Protein AF-A0A5D2KZJ2-F1 (afdb_monomer_lite)

pLDDT: mean 93.16, std 5.11, range [72.5, 97.31]

InterPro domains:
  IPR002673 Large ribosomal subunit protein eL29 [PF01779] (3-42)
  IPR002673 Large ribosomal subunit protein eL29 [PTHR12884] (1-42)

Structure (mmCIF, N/CA/C/O backbone):
data_AF-A0A5D2KZJ2-F1
#
_entry.id   AF-A0A5D2KZJ2-F1
#
loop_
_atom_site.group_PDB
_atom_site.id
_atom_site.type_symbol
_atom_site.label_atom_id
_atom_site.label_alt_id
_atom_site.label_comp_id
_atom_site.label_asym_id
_atom_site.label_entity_id
_atom_site.label_seq_id
_atom_site.pdbx_PDB_i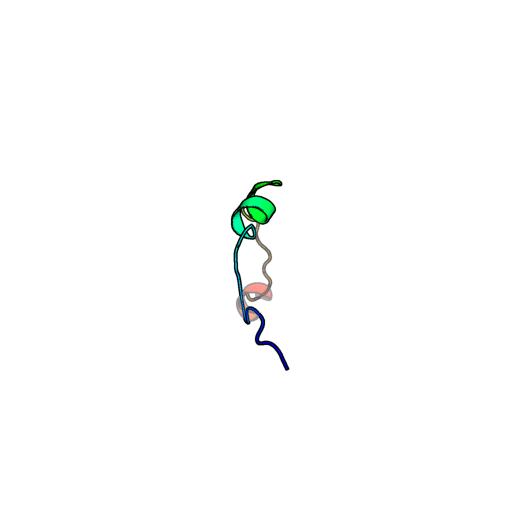ns_code
_atom_site.Cartn_x
_atom_site.Cartn_y
_atom_site.Cartn_z
_atom_site.occupancy
_atom_site.B_iso_or_equiv
_atom_site.auth_seq_id
_atom_site.auth_comp_id
_atom_site.auth_asym_id
_atom_site.auth_atom_id
_atom_site.pdbx_PDB_model_num
ATOM 1 N N . MET A 1 1 ? 2.997 -27.200 -30.082 1.00 72.50 1 MET A N 1
ATOM 2 C CA . MET A 1 1 ? 2.972 -25.985 -29.235 1.00 72.50 1 MET A CA 1
ATOM 3 C C . MET A 1 1 ? 4.395 -25.501 -29.014 1.00 72.50 1 MET A C 1
ATOM 5 O O . MET A 1 1 ? 5.169 -26.223 -28.397 1.00 72.50 1 MET A O 1
ATOM 9 N N . ALA A 1 2 ? 4.758 -24.322 -29.516 1.00 79.38 2 ALA A N 1
ATOM 10 C CA . ALA A 1 2 ? 6.035 -23.700 -29.165 1.00 79.38 2 ALA A CA 1
ATOM 11 C C . ALA A 1 2 ? 5.906 -23.022 -27.790 1.00 79.38 2 ALA A C 1
ATOM 13 O O . ALA A 1 2 ? 4.900 -22.365 -27.523 1.00 79.38 2 ALA A O 1
ATOM 14 N N . LYS A 1 3 ? 6.883 -23.218 -26.898 1.00 89.56 3 LYS A N 1
ATOM 15 C CA . LYS A 1 3 ? 6.849 -22.641 -25.544 1.00 89.56 3 LYS A CA 1
ATOM 16 C C . LYS A 1 3 ? 7.083 -21.128 -25.599 1.00 89.56 3 LYS A C 1
ATOM 18 O O . LYS A 1 3 ? 7.996 -20.674 -26.281 1.00 89.5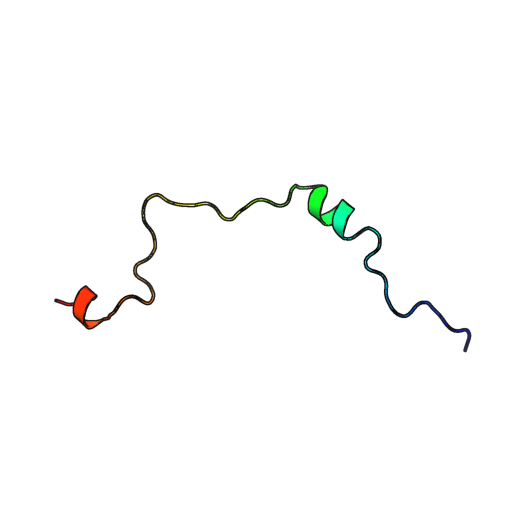6 3 LYS A O 1
ATOM 23 N N . SER A 1 4 ? 6.284 -20.367 -24.854 1.00 91.88 4 SER A N 1
ATOM 24 C CA . SER A 1 4 ? 6.424 -18.918 -24.668 1.00 91.88 4 SER A CA 1
ATOM 25 C C . SER A 1 4 ? 6.932 -18.589 -23.255 1.00 91.88 4 SER A C 1
ATOM 27 O O . SER A 1 4 ? 7.086 -19.468 -22.405 1.00 91.88 4 SER A O 1
ATOM 29 N N . LYS A 1 5 ? 7.258 -17.316 -23.000 1.00 93.50 5 LYS A N 1
ATOM 30 C CA . LYS A 1 5 ? 7.682 -16.855 -21.672 1.00 93.50 5 LYS A CA 1
ATOM 31 C C . LYS A 1 5 ? 6.472 -16.773 -20.740 1.00 93.50 5 LYS A C 1
ATOM 33 O O . LYS A 1 5 ? 5.514 -16.075 -21.044 1.00 93.50 5 LYS A O 1
ATOM 38 N N . ASN A 1 6 ? 6.565 -17.417 -19.579 1.00 93.06 6 ASN A N 1
ATOM 39 C CA . ASN A 1 6 ? 5.437 -17.532 -18.648 1.00 93.06 6 ASN A CA 1
ATOM 40 C C . ASN A 1 6 ? 5.229 -16.289 -17.756 1.00 93.06 6 ASN A C 1
ATOM 42 O O . ASN A 1 6 ? 4.118 -16.054 -17.297 1.00 93.06 6 ASN A O 1
ATOM 46 N N . HIS A 1 7 ? 6.271 -15.484 -17.495 1.00 95.81 7 HIS A N 1
ATOM 47 C CA . HIS A 1 7 ? 6.156 -14.274 -16.668 1.00 95.81 7 HIS A CA 1
ATOM 48 C C . HIS A 1 7 ? 7.290 -13.263 -16.913 1.00 95.81 7 HIS A C 1
ATOM 50 O O . HIS A 1 7 ? 8.438 -13.639 -17.169 1.00 95.81 7 HIS A O 1
ATOM 56 N N . THR A 1 8 ? 6.988 -11.963 -16.796 1.00 94.44 8 THR A N 1
ATOM 57 C CA . THR A 1 8 ? 7.9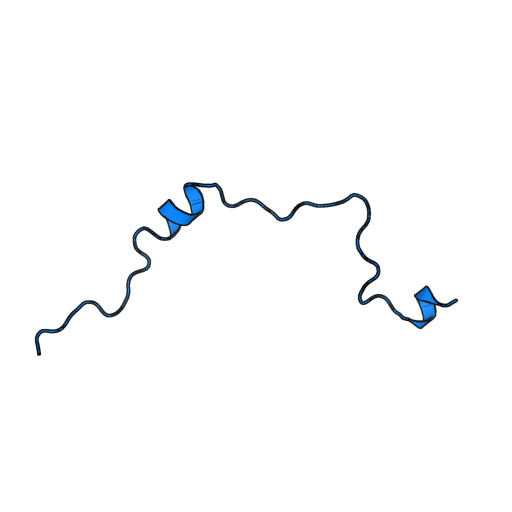97 -10.903 -16.696 1.00 94.44 8 THR A CA 1
ATOM 58 C C . THR A 1 8 ? 7.466 -9.669 -15.962 1.00 94.44 8 THR A C 1
ATOM 60 O O . THR A 1 8 ? 6.387 -9.167 -16.266 1.00 94.44 8 THR A O 1
ATOM 63 N N . ALA A 1 9 ? 8.263 -9.139 -15.033 1.00 95.38 9 ALA A N 1
ATOM 64 C CA . ALA A 1 9 ? 8.064 -7.814 -14.442 1.00 95.38 9 ALA A CA 1
ATOM 65 C C . ALA A 1 9 ? 8.852 -6.716 -15.190 1.00 95.38 9 ALA A C 1
ATOM 67 O O . ALA A 1 9 ? 9.032 -5.605 -14.685 1.00 95.38 9 ALA A O 1
ATOM 68 N N . HIS A 1 10 ? 9.334 -7.016 -16.402 1.00 97.31 10 HIS A N 1
ATOM 69 C CA . HIS A 1 10 ? 10.036 -6.041 -17.225 1.00 97.31 10 HIS A CA 1
ATOM 70 C C . HIS A 1 10 ? 9.133 -4.832 -17.495 1.00 97.31 10 HIS A C 1
ATOM 72 O O . HIS A 1 10 ? 7.931 -4.979 -17.726 1.00 97.31 10 HIS A O 1
ATOM 78 N N . ASN A 1 11 ? 9.718 -3.634 -17.444 1.00 96.69 11 ASN A N 1
ATOM 79 C CA . ASN A 1 11 ? 9.041 -2.347 -17.623 1.00 96.69 11 ASN A CA 1
ATOM 80 C C . ASN A 1 11 ? 7.997 -1.970 -16.545 1.00 96.69 11 ASN A C 1
ATOM 82 O O . ASN A 1 11 ? 7.450 -0.871 -16.595 1.00 96.69 11 ASN A O 1
ATOM 86 N N . GLN A 1 12 ? 7.722 -2.816 -15.544 1.00 96.88 12 GLN A N 1
ATOM 87 C CA . GLN A 1 12 ? 6.740 -2.481 -14.499 1.00 96.88 12 GLN A CA 1
ATOM 88 C C . GLN A 1 12 ? 7.216 -1.306 -13.641 1.00 96.88 12 GLN A C 1
ATOM 90 O O . GLN A 1 12 ? 6.466 -0.356 -13.431 1.00 96.88 12 GLN A O 1
ATOM 95 N N . SER A 1 13 ? 8.488 -1.330 -13.231 1.00 96.06 13 SER A N 1
ATOM 96 C CA . SER A 1 13 ? 9.104 -0.234 -12.475 1.00 96.06 13 SER A CA 1
ATOM 97 C C . SER A 1 13 ? 9.107 1.071 -13.280 1.00 96.06 13 SER A C 1
ATOM 99 O O . SER A 1 13 ? 8.596 2.085 -12.816 1.00 96.06 13 SER A O 1
ATOM 101 N N . TYR A 1 14 ? 9.551 1.036 -14.539 1.00 97.19 14 TYR A N 1
ATOM 102 C CA . TYR A 1 14 ? 9.548 2.218 -15.406 1.00 97.19 14 TYR A CA 1
ATOM 103 C C . TYR A 1 14 ? 8.146 2.831 -15.560 1.00 97.19 14 TYR A C 1
ATOM 105 O O . TYR A 1 14 ? 7.975 4.038 -15.405 1.00 97.19 14 TYR A O 1
ATOM 113 N N . LYS A 1 15 ? 7.111 2.007 -15.777 1.00 96.56 15 LYS A N 1
ATOM 114 C CA . LYS A 1 15 ? 5.718 2.478 -15.840 1.00 96.56 15 LYS A CA 1
ATOM 115 C C . LYS A 1 15 ? 5.230 3.063 -14.514 1.00 96.56 15 LYS A C 1
ATOM 117 O O . LYS A 1 15 ? 4.558 4.090 -14.534 1.00 96.56 15 LYS A O 1
ATOM 122 N N . ALA A 1 16 ? 5.558 2.430 -13.387 1.00 96.00 16 ALA A N 1
ATOM 123 C CA . ALA A 1 16 ? 5.180 2.916 -12.061 1.00 96.00 16 ALA A CA 1
ATOM 124 C C . ALA A 1 16 ? 5.834 4.270 -11.746 1.00 96.00 16 ALA A C 1
ATOM 126 O O . ALA A 1 16 ? 5.195 5.159 -11.188 1.00 96.00 16 ALA A O 1
ATOM 127 N N . HIS A 1 17 ? 7.086 4.456 -12.163 1.00 97.19 17 HIS A N 1
ATOM 128 C CA . HIS A 1 17 ? 7.826 5.696 -11.960 1.00 97.19 17 HIS A CA 1
ATOM 129 C C . HIS A 1 17 ? 7.528 6.780 -13.004 1.00 97.19 17 HIS A C 1
ATOM 131 O O . HIS A 1 17 ? 7.749 7.948 -12.698 1.00 97.19 17 HIS A O 1
ATOM 137 N N . LYS A 1 18 ? 6.959 6.450 -14.177 1.00 96.44 18 LYS A N 1
ATOM 138 C CA . LYS A 1 18 ? 6.586 7.430 -15.219 1.00 96.44 18 LYS A CA 1
ATOM 139 C C . LYS A 1 18 ? 5.720 8.576 -14.678 1.00 96.44 18 LYS A C 1
ATOM 141 O O . LYS A 1 18 ? 5.924 9.719 -15.064 1.00 96.44 18 LYS A O 1
ATOM 146 N N . ASN A 1 19 ? 4.788 8.266 -13.775 1.00 92.50 19 ASN A N 1
ATOM 147 C CA . ASN A 1 19 ? 3.914 9.252 -13.123 1.00 92.50 19 ASN A CA 1
ATOM 148 C C . ASN A 1 19 ? 4.329 9.555 -11.667 1.00 92.50 19 ASN A C 1
ATOM 150 O O . ASN A 1 19 ? 3.649 10.312 -10.976 1.00 92.50 19 ASN A O 1
ATOM 154 N N . GLY A 1 20 ? 5.426 8.954 -11.198 1.00 94.88 20 GLY A N 1
ATOM 155 C CA . GLY A 1 20 ? 5.874 9.004 -9.810 1.00 94.88 20 GLY A CA 1
ATOM 156 C C . GLY A 1 20 ? 5.048 8.121 -8.865 1.00 94.88 20 GLY A C 1
ATOM 157 O O . GLY A 1 20 ? 3.818 8.083 -8.908 1.00 94.88 20 GLY A O 1
ATOM 158 N N . ILE A 1 21 ? 5.735 7.432 -7.951 1.00 96.25 21 ILE A N 1
ATOM 159 C CA . ILE A 1 21 ? 5.090 6.685 -6.864 1.00 96.25 21 ILE A CA 1
ATOM 160 C C . ILE A 1 21 ? 4.898 7.642 -5.685 1.00 96.25 21 ILE A C 1
ATOM 162 O O . ILE A 1 21 ? 5.799 7.846 -4.870 1.00 96.25 21 ILE A O 1
ATOM 166 N N . ASN A 1 22 ? 3.720 8.259 -5.616 1.00 95.44 22 ASN A N 1
ATOM 167 C CA . ASN A 1 22 ? 3.397 9.232 -4.577 1.00 95.44 22 ASN A CA 1
ATOM 168 C C . ASN A 1 22 ? 2.913 8.545 -3.294 1.00 95.44 22 ASN A C 1
ATOM 170 O O . ASN A 1 22 ? 2.082 7.638 -3.329 1.00 95.44 22 ASN A O 1
ATOM 174 N 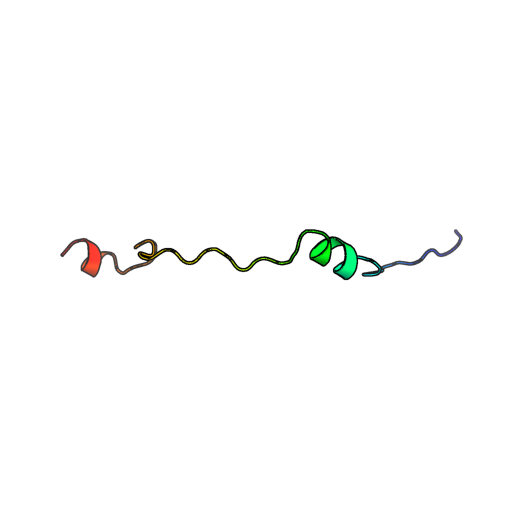N . LYS A 1 23 ? 3.403 9.015 -2.141 1.00 94.88 23 LYS A N 1
ATOM 175 C CA . LYS A 1 23 ? 2.886 8.589 -0.833 1.00 94.88 23 LYS A CA 1
ATOM 176 C C . LYS A 1 23 ? 1.442 9.088 -0.653 1.00 94.88 23 LYS A C 1
ATOM 178 O O . LYS A 1 23 ? 1.111 10.162 -1.164 1.00 94.88 23 LYS A O 1
ATOM 183 N N . PRO A 1 24 ? 0.584 8.364 0.091 1.00 94.25 24 PRO A N 1
ATOM 184 C CA . PRO A 1 24 ? -0.749 8.857 0.414 1.00 94.25 24 PRO A CA 1
ATOM 185 C C . PRO A 1 24 ? -0.652 10.187 1.167 1.00 94.25 24 PRO A C 1
ATOM 187 O O . PRO A 1 24 ? 0.256 10.400 1.979 1.00 94.25 24 PRO A O 1
ATOM 190 N N . LYS A 1 25 ? -1.593 11.092 0.893 1.00 93.81 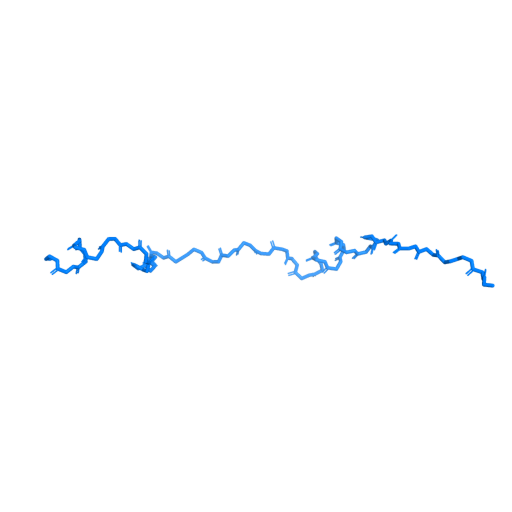25 LYS A N 1
ATOM 191 C CA . LYS A 1 25 ? -1.622 12.410 1.528 1.00 93.81 25 LYS A CA 1
ATOM 192 C C . LYS A 1 25 ? -1.899 12.257 3.023 1.00 93.81 25 LYS A C 1
ATOM 194 O O . LYS A 1 25 ? -2.837 11.571 3.422 1.00 93.81 25 LYS A O 1
ATOM 199 N N . ARG A 1 26 ? -1.084 12.915 3.848 1.00 92.56 26 ARG A N 1
ATOM 200 C CA . ARG A 1 26 ? -1.336 13.044 5.286 1.00 92.56 26 ARG A CA 1
ATOM 201 C C . ARG A 1 26 ? -2.154 14.308 5.519 1.00 92.56 26 ARG A C 1
ATOM 203 O O . ARG A 1 26 ? -1.708 15.398 5.172 1.00 92.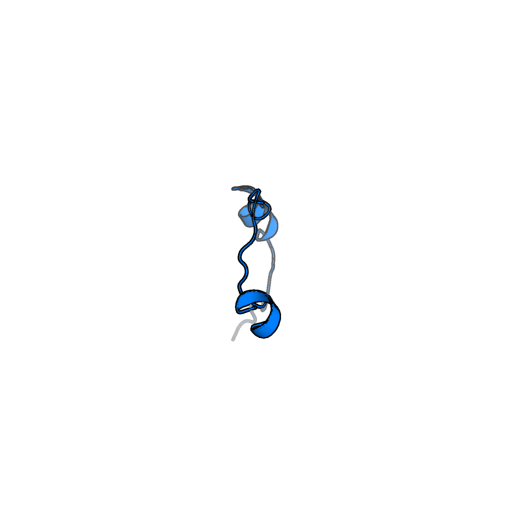56 26 ARG A O 1
ATOM 210 N N . HIS A 1 27 ? -3.342 14.152 6.087 1.00 94.00 27 HIS A N 1
ATOM 211 C CA . HIS A 1 27 ? -4.176 15.270 6.524 1.00 94.00 27 HIS A CA 1
ATOM 212 C C . HIS A 1 27 ? -3.889 15.593 7.995 1.00 94.00 27 HIS A C 1
ATOM 214 O O . HIS A 1 27 ? -3.455 14.721 8.745 1.00 94.00 27 HIS A O 1
ATOM 220 N N . ARG A 1 28 ? -4.130 16.846 8.410 1.00 94.81 28 ARG A N 1
ATOM 221 C CA . ARG A 1 28 ? -3.901 17.304 9.794 1.00 94.81 28 ARG A CA 1
ATOM 222 C C . ARG A 1 28 ? -4.713 16.507 10.823 1.00 94.81 28 ARG A C 1
ATOM 224 O O . ARG A 1 28 ? -4.233 16.284 11.927 1.00 94.81 28 ARG A O 1
ATOM 231 N N . HIS A 1 29 ? -5.913 16.071 10.444 1.00 94.06 29 HIS A N 1
ATOM 232 C CA . HIS A 1 29 ? -6.791 15.244 11.265 1.00 94.06 29 HIS A CA 1
ATOM 233 C C . HIS A 1 29 ? -7.096 13.935 10.534 1.00 94.06 29 HIS A C 1
ATOM 235 O O . HIS A 1 29 ? -7.416 13.944 9.344 1.00 94.06 29 HIS A O 1
ATOM 241 N N . THR A 1 30 ? -6.972 12.813 11.239 1.00 92.12 30 THR A N 1
ATOM 242 C CA . THR A 1 30 ? -7.321 11.480 10.735 1.00 92.12 30 THR A CA 1
ATOM 243 C C . THR A 1 30 ? -8.779 11.150 11.043 1.00 92.12 30 THR A C 1
ATOM 245 O O . THR A 1 30 ? -9.382 11.732 11.942 1.00 92.12 30 THR A O 1
ATOM 248 N N . SER A 1 31 ? -9.361 10.198 10.311 1.00 92.62 31 SER A N 1
ATOM 249 C CA . SER A 1 31 ? -10.710 9.714 10.614 1.00 92.62 31 SER A CA 1
ATOM 250 C C . SER A 1 31 ? -10.750 8.990 11.960 1.00 92.62 31 SER A C 1
ATOM 252 O O . SER A 1 31 ? -9.840 8.220 12.257 1.00 92.62 31 SER A O 1
ATOM 254 N N . THR A 1 32 ? -11.853 9.118 12.696 1.00 94.19 32 THR A N 1
ATOM 255 C CA . THR A 1 32 ? -12.129 8.339 13.918 1.00 94.19 32 THR A CA 1
ATOM 256 C C . THR A 1 32 ? -12.636 6.918 13.637 1.00 94.19 32 THR A C 1
ATOM 258 O O . THR A 1 32 ? -12.977 6.167 14.549 1.00 94.19 32 THR A O 1
ATOM 261 N N . LYS A 1 33 ? -12.689 6.516 12.360 1.00 93.94 33 LYS A N 1
ATOM 262 C CA . LYS A 1 33 ? -13.114 5.178 11.943 1.00 93.94 33 LYS A CA 1
ATOM 263 C C . LYS A 1 33 ? -12.178 4.120 12.535 1.00 93.94 33 LYS A C 1
ATOM 265 O O . LYS A 1 33 ? -10.981 4.143 12.271 1.00 93.94 33 LYS A O 1
ATOM 270 N N . GLY A 1 34 ? -12.746 3.182 13.292 1.00 94.38 34 GLY A N 1
ATOM 271 C CA . GLY A 1 34 ? -12.000 2.126 13.984 1.00 94.38 34 GLY A CA 1
ATOM 272 C C . GLY A 1 34 ? -11.537 2.494 15.396 1.00 94.38 34 GLY A C 1
ATOM 273 O O . GLY A 1 34 ? -10.903 1.667 16.043 1.00 94.38 34 GLY A O 1
ATOM 274 N N . MET A 1 35 ? -11.854 3.697 15.888 1.00 95.50 35 MET A N 1
ATOM 275 C CA . MET A 1 35 ? -11.677 4.031 17.302 1.00 95.50 35 MET A CA 1
ATOM 276 C C . MET A 1 35 ? -12.746 3.352 18.163 1.00 95.50 35 MET A C 1
ATOM 278 O O . MET A 1 35 ? -13.829 3.011 17.682 1.00 95.50 35 MET A O 1
ATOM 282 N N . ASP A 1 36 ? -12.432 3.164 19.445 1.00 95.19 36 ASP A N 1
ATOM 283 C CA . ASP A 1 36 ? -13.348 2.557 20.403 1.00 95.19 36 ASP A CA 1
ATOM 284 C C . ASP A 1 36 ? -14.673 3.332 20.480 1.00 95.19 36 ASP A C 1
ATOM 286 O O . ASP A 1 36 ? -14.713 4.545 20.691 1.00 95.19 36 ASP A O 1
ATOM 290 N N . SER A 1 37 ? -15.776 2.604 20.321 1.00 93.94 37 SER A N 1
ATOM 291 C CA . SER A 1 37 ? -17.113 3.191 20.312 1.00 93.94 37 SER A CA 1
ATOM 292 C C . SER A 1 37 ? -17.512 3.740 21.676 1.00 93.94 37 SER A C 1
ATOM 294 O O . SER A 1 37 ? -18.304 4.677 21.724 1.00 93.94 37 SER A O 1
ATOM 296 N N . LYS A 1 38 ? -16.984 3.196 22.782 1.00 95.19 38 LYS A N 1
ATOM 297 C CA . LYS A 1 38 ? -17.242 3.755 24.114 1.00 95.19 38 LYS A CA 1
ATOM 298 C C . LYS A 1 38 ? -16.544 5.105 24.266 1.00 95.19 38 LYS A C 1
ATOM 300 O O . LYS A 1 38 ? -17.203 6.060 24.654 1.00 95.19 38 LYS A O 1
ATOM 305 N N . PHE A 1 39 ? -15.275 5.212 23.875 1.00 93.25 39 PHE A N 1
ATOM 306 C CA . PHE A 1 39 ? -14.548 6.485 23.837 1.00 93.25 39 PHE A CA 1
ATOM 307 C C . PHE A 1 39 ? -15.232 7.545 22.959 1.00 93.25 39 PHE A C 1
ATOM 309 O O . PHE A 1 39 ? -15.290 8.706 23.344 1.00 93.25 39 PHE A O 1
ATOM 316 N N . LEU A 1 40 ? -15.780 7.160 21.801 1.00 92.44 40 LEU A N 1
ATOM 317 C CA . LEU A 1 40 ? -16.464 8.102 20.902 1.00 92.44 40 LEU A CA 1
ATOM 318 C C . LEU A 1 40 ? -17.847 8.561 21.392 1.00 92.44 40 LEU A C 1
ATOM 320 O O . LEU A 1 40 ? -18.330 9.591 20.930 1.00 92.44 40 LEU A O 1
ATOM 324 N N . ARG A 1 41 ? -18.514 7.775 22.244 1.00 90.38 41 ARG A N 1
ATOM 325 C CA . ARG A 1 41 ? -19.883 8.042 22.723 1.00 90.38 41 ARG A CA 1
ATOM 326 C C . ARG A 1 41 ? -19.936 8.690 24.102 1.00 90.38 41 ARG A C 1
ATOM 328 O O . ARG A 1 41 ? -21.020 9.115 24.494 1.00 90.38 41 ARG A O 1
ATOM 335 N N . ASN A 1 42 ? -18.828 8.647 24.839 1.00 76.38 42 ASN A N 1
ATOM 336 C CA . ASN A 1 42 ? -18.742 9.141 26.208 1.00 76.38 42 ASN A CA 1
ATOM 337 C C . ASN A 1 42 ? -18.853 10.663 26.277 1.00 76.38 42 ASN A C 1
ATOM 339 O O . ASN A 1 42 ? -18.213 11.338 25.445 1.00 76.38 42 ASN A O 1
#

Foldseek 3Di:
DDDDDPDDCPCVVVVDPVVHDDDDDDDPDDDCPPPDPVVVVD

Sequence (42 aa):
MAKSKNHTAHNQSYKAHKNGINKPKRHRHTSTKGMDSKFLRN

Secondary structure (DSSP, 8-state):
---------TTHHHHHHHT--PPPPPPSS---TTS-HHHHH-

Organism: Gossypium tomentosum (NCBI:txid34277)

Radius of gyration: 22.25 Å; chains: 1; bounding box: 30×43×55 Å